Protein AF-A0A7V9RE42-F1 (afdb_monomer)

Secondary structure (DSSP, 8-state):
---TT-----GGGG-HHHHHHHHHTTTBTTTBEESSGGGHHHHHHHHHHHHHHHHHHH-GGGHHHHHHHHHHHHHHHHHH----SS-SSSS---TTTS---SSHHHHHHHHHHHHHHHHH-HHHHHHHHHHHHHHHTTSEE-HHHHHHHHHHHH----HHHIIIIIS---

Structure (mmCIF, N/CA/C/O backbone):
data_AF-A0A7V9RE42-F1
#
_entry.id   AF-A0A7V9RE42-F1
#
loop_
_atom_site.group_PDB
_atom_site.id
_atom_site.type_symbol
_atom_site.label_atom_id
_atom_site.label_alt_id
_atom_site.label_comp_id
_atom_site.label_asym_id
_atom_site.label_entity_id
_atom_site.label_seq_id
_atom_site.pdbx_PDB_ins_code
_atom_site.Cartn_x
_atom_site.Cartn_y
_atom_site.Cartn_z
_atom_site.occupancy
_atom_site.B_iso_or_equiv
_atom_site.auth_seq_id
_atom_site.auth_comp_id
_atom_site.auth_asym_id
_atom_site.auth_atom_id
_atom_site.pdbx_PDB_model_num
ATOM 1 N N . GLU A 1 1 ? 5.500 -16.691 -2.855 1.00 40.19 1 GLU A N 1
ATOM 2 C CA . GLU A 1 1 ? 4.428 -17.643 -3.274 1.00 40.19 1 GLU A CA 1
ATOM 3 C C . GLU A 1 1 ? 4.645 -19.053 -2.696 1.00 40.19 1 GLU A C 1
ATOM 5 O O . GLU A 1 1 ? 5.683 -19.661 -2.934 1.00 40.19 1 GLU A O 1
ATOM 10 N N . HIS A 1 2 ? 3.678 -19.610 -1.956 1.00 30.14 2 HIS A N 1
ATOM 11 C CA . HIS A 1 2 ? 3.739 -21.003 -1.483 1.00 30.14 2 HIS A CA 1
ATOM 12 C C . HIS A 1 2 ? 3.398 -21.995 -2.611 1.00 30.14 2 HIS A C 1
ATOM 14 O O . HIS A 1 2 ? 2.233 -22.171 -2.967 1.00 30.14 2 HIS A O 1
ATOM 20 N N . HIS A 1 3 ? 4.418 -22.680 -3.135 1.00 30.59 3 HIS A N 1
ATOM 21 C CA . HIS A 1 3 ? 4.278 -23.846 -4.009 1.00 30.59 3 HIS A CA 1
ATOM 22 C C . HIS A 1 3 ? 4.736 -25.114 -3.253 1.00 30.59 3 HIS A C 1
ATOM 24 O O . HIS A 1 3 ? 5.862 -25.140 -2.756 1.00 30.59 3 HIS A O 1
ATOM 30 N N . PRO A 1 4 ? 3.935 -26.199 -3.192 1.00 38.03 4 PRO A N 1
ATOM 31 C CA . PRO A 1 4 ? 4.191 -27.376 -2.341 1.00 38.03 4 PRO A CA 1
ATOM 32 C C . PRO A 1 4 ? 5.379 -28.275 -2.749 1.00 38.03 4 PRO A C 1
ATOM 34 O O . PRO A 1 4 ? 5.521 -29.369 -2.211 1.00 38.03 4 PRO A O 1
ATOM 37 N N . TYR A 1 5 ? 6.232 -27.851 -3.689 1.00 32.38 5 TYR A N 1
ATOM 38 C CA . TYR A 1 5 ? 7.330 -28.676 -4.222 1.00 32.38 5 TYR A CA 1
ATOM 39 C C . TYR A 1 5 ? 8.679 -27.955 -4.365 1.00 32.38 5 TYR A C 1
ATOM 41 O O . TYR A 1 5 ? 9.631 -28.557 -4.856 1.00 32.38 5 TYR A O 1
ATOM 49 N N . TRP A 1 6 ? 8.803 -26.707 -3.900 1.00 30.48 6 TRP A N 1
ATOM 50 C CA . TRP A 1 6 ? 10.090 -26.009 -3.837 1.00 30.48 6 TRP A CA 1
ATOM 51 C C . TRP A 1 6 ? 10.258 -25.318 -2.487 1.00 30.48 6 TRP A C 1
ATOM 53 O O . TRP A 1 6 ? 9.881 -24.167 -2.302 1.00 30.48 6 TRP A O 1
ATOM 63 N N . HIS A 1 7 ? 10.882 -26.023 -1.546 1.00 37.59 7 HIS A N 1
ATOM 64 C CA . HIS A 1 7 ? 11.556 -25.371 -0.433 1.00 37.59 7 HIS A CA 1
ATOM 65 C C . HIS A 1 7 ? 12.957 -25.009 -0.912 1.00 37.59 7 HIS A C 1
ATOM 67 O O . HIS A 1 7 ? 13.860 -25.843 -0.900 1.00 37.59 7 HIS A O 1
ATOM 73 N N . VAL A 1 8 ? 13.148 -23.771 -1.356 1.00 37.75 8 VAL A N 1
ATOM 74 C CA . VAL A 1 8 ? 14.472 -23.171 -1.214 1.00 37.75 8 VAL A CA 1
ATOM 75 C C . VAL A 1 8 ? 14.408 -22.428 0.106 1.00 37.75 8 VAL A C 1
ATOM 77 O O . VAL A 1 8 ? 14.062 -21.253 0.134 1.00 37.75 8 VAL A O 1
ATOM 80 N N . ALA A 1 9 ? 14.672 -23.140 1.202 1.00 43.16 9 ALA A N 1
ATOM 81 C CA . ALA A 1 9 ? 15.056 -22.481 2.439 1.00 43.16 9 ALA A CA 1
ATOM 82 C C . ALA A 1 9 ? 16.329 -21.688 2.109 1.00 43.16 9 ALA A C 1
ATOM 84 O O . ALA A 1 9 ? 17.409 -22.253 1.948 1.00 43.16 9 ALA A O 1
ATOM 85 N N . ARG A 1 10 ? 16.154 -20.397 1.833 1.00 54.00 10 ARG A N 1
ATOM 86 C CA . ARG A 1 10 ? 17.229 -19.410 1.824 1.00 54.00 10 ARG A CA 1
ATOM 87 C C . ARG A 1 10 ? 17.233 -18.800 3.216 1.00 54.00 10 ARG A C 1
ATOM 89 O O . ARG A 1 10 ? 16.162 -18.674 3.796 1.00 54.00 10 ARG A O 1
ATOM 96 N N . ASP A 1 11 ? 18.388 -18.370 3.707 1.00 52.25 11 ASP A N 1
ATOM 97 C CA . ASP A 1 11 ? 18.524 -17.716 5.020 1.00 52.25 11 ASP A CA 1
ATOM 98 C C . ASP A 1 11 ? 17.547 -16.530 5.202 1.00 52.25 11 ASP A C 1
ATOM 100 O O . ASP A 1 11 ? 17.156 -16.208 6.315 1.00 52.25 11 ASP A O 1
ATOM 104 N N . ALA A 1 12 ? 17.069 -15.930 4.103 1.00 52.72 12 ALA A N 1
ATOM 105 C CA . ALA A 1 12 ? 16.009 -14.916 4.097 1.00 52.72 12 ALA A CA 1
ATOM 106 C C . ALA A 1 12 ? 14.652 -15.396 4.657 1.00 52.72 12 ALA A C 1
ATOM 108 O O . ALA A 1 12 ? 13.844 -14.574 5.063 1.00 52.72 12 ALA A O 1
ATOM 109 N N . MET A 1 13 ? 14.382 -16.705 4.692 1.00 53.44 13 MET A N 1
ATOM 110 C CA . MET A 1 13 ? 13.190 -17.257 5.340 1.00 53.44 13 MET A CA 1
ATOM 111 C C . MET A 1 13 ? 13.368 -17.409 6.858 1.00 53.44 13 MET A C 1
ATOM 113 O O . MET A 1 13 ? 12.399 -17.703 7.526 1.00 53.44 13 MET A O 1
ATOM 117 N N . ASP A 1 14 ? 14.537 -17.181 7.461 1.00 65.38 14 ASP A N 1
ATOM 118 C CA . ASP A 1 14 ? 14.595 -17.096 8.935 1.00 65.38 14 ASP A CA 1
ATOM 119 C C . ASP A 1 14 ? 13.997 -15.777 9.466 1.00 65.38 14 ASP A C 1
ATOM 121 O O . ASP A 1 14 ? 13.739 -15.653 10.663 1.00 65.38 14 ASP A O 1
ATOM 125 N N . ASP A 1 15 ? 13.729 -14.805 8.586 1.00 83.88 15 ASP A N 1
ATOM 126 C CA . ASP A 1 15 ? 13.072 -13.550 8.936 1.00 83.88 15 ASP A CA 1
ATOM 127 C C . ASP A 1 15 ? 11.537 -13.684 8.937 1.00 83.88 15 ASP A C 1
ATOM 129 O O . ASP A 1 15 ? 10.898 -14.020 7.933 1.00 83.88 15 ASP A O 1
ATOM 133 N N . GLU A 1 16 ? 10.933 -13.390 10.088 1.00 88.62 16 GLU A N 1
ATOM 134 C CA . GLU A 1 16 ? 9.486 -13.433 10.308 1.00 88.62 16 GLU A CA 1
ATOM 135 C C . GLU A 1 16 ? 8.731 -12.471 9.377 1.00 88.62 16 GLU A C 1
ATOM 137 O O . GLU A 1 16 ? 7.655 -12.809 8.872 1.00 88.62 16 GLU A O 1
ATOM 142 N N . LEU A 1 17 ? 9.310 -11.301 9.089 1.00 91.00 17 LEU A N 1
ATOM 143 C CA . LEU A 1 17 ? 8.693 -10.296 8.225 1.00 91.00 17 LEU A CA 1
ATOM 144 C C . LEU A 1 17 ? 8.645 -10.762 6.767 1.00 91.00 17 LEU A C 1
ATOM 146 O O . LEU A 1 17 ? 7.593 -10.689 6.128 1.00 91.00 17 LEU A O 1
ATOM 150 N N . THR A 1 18 ? 9.746 -11.328 6.273 1.00 90.31 18 THR A N 1
ATOM 151 C CA . THR A 1 18 ? 9.814 -11.968 4.952 1.00 90.31 18 THR A CA 1
ATOM 152 C C . THR A 1 18 ? 8.809 -13.118 4.835 1.00 90.31 18 THR A C 1
ATOM 154 O O . THR A 1 18 ? 8.100 -13.235 3.833 1.00 90.31 18 THR A O 1
ATOM 157 N N . HIS A 1 19 ? 8.673 -13.947 5.872 1.00 90.75 19 HIS A N 1
ATOM 158 C CA . HIS A 1 19 ? 7.667 -15.008 5.892 1.00 90.75 19 HIS A CA 1
ATOM 159 C C . HIS A 1 19 ? 6.233 -14.483 5.784 1.00 90.75 19 HIS A C 1
ATOM 161 O O . HIS A 1 19 ? 5.442 -15.014 4.997 1.00 90.75 19 HIS A O 1
ATOM 167 N N . ALA A 1 20 ? 5.896 -13.452 6.561 1.00 93.94 20 ALA A N 1
ATOM 168 C CA . ALA A 1 20 ? 4.583 -12.824 6.507 1.00 93.94 20 ALA A CA 1
ATOM 169 C C . ALA A 1 20 ? 4.300 -12.236 5.111 1.00 93.94 20 ALA A C 1
ATOM 171 O O . ALA A 1 20 ? 3.205 -12.446 4.582 1.00 93.94 20 ALA A O 1
ATOM 172 N N . HIS A 1 21 ? 5.299 -11.612 4.475 1.00 95.69 21 HIS A N 1
ATOM 173 C CA . HIS A 1 21 ? 5.197 -11.041 3.122 1.00 95.69 21 HIS A CA 1
ATOM 174 C C . HIS A 1 21 ? 4.889 -12.104 2.074 1.00 95.69 21 HIS A C 1
ATOM 176 O O . HIS A 1 21 ? 3.915 -12.002 1.322 1.00 95.69 21 HIS A O 1
ATOM 182 N N . GLU A 1 22 ? 5.647 -13.197 2.086 1.00 94.06 22 GLU A N 1
ATOM 183 C CA . GLU A 1 22 ? 5.454 -14.298 1.146 1.00 94.06 22 GLU A CA 1
ATOM 184 C C . GLU A 1 22 ? 4.131 -15.047 1.341 1.00 94.06 22 GLU A C 1
ATOM 186 O O . GLU A 1 22 ? 3.559 -15.569 0.374 1.00 94.06 22 GLU A O 1
ATOM 191 N N . ALA A 1 23 ? 3.625 -15.096 2.576 1.00 93.75 23 ALA A N 1
ATOM 192 C CA . ALA A 1 23 ? 2.298 -15.620 2.877 1.00 93.75 23 ALA A CA 1
ATOM 193 C C . ALA A 1 23 ? 1.190 -14.667 2.396 1.00 93.75 23 ALA A C 1
ATOM 195 O O . ALA A 1 23 ? 0.209 -15.121 1.796 1.00 93.75 23 ALA A O 1
ATOM 196 N N . ALA A 1 24 ? 1.361 -13.353 2.588 1.00 96.12 24 ALA A N 1
ATOM 197 C CA . ALA A 1 24 ? 0.415 -12.329 2.147 1.00 96.12 24 ALA A CA 1
ATOM 198 C C . ALA A 1 24 ? 0.200 -12.350 0.622 1.00 96.12 24 ALA A C 1
ATOM 200 O O . ALA A 1 24 ? -0.909 -12.070 0.147 1.00 96.12 24 ALA A O 1
ATOM 201 N N . HIS A 1 25 ? 1.199 -12.805 -0.146 1.00 96.50 25 HIS A N 1
ATOM 202 C CA . HIS A 1 25 ? 1.055 -12.999 -1.589 1.00 96.50 25 HIS A CA 1
ATOM 203 C C . HIS A 1 25 ? -0.030 -14.004 -1.999 1.00 96.50 25 HIS A C 1
ATOM 205 O O . HIS A 1 25 ? -0.526 -13.967 -3.129 1.00 96.50 25 HIS A O 1
ATOM 211 N N . GLY A 1 26 ? -0.469 -14.876 -1.083 1.00 93.94 26 GLY A N 1
ATOM 212 C CA . GLY A 1 26 ? -1.648 -15.720 -1.286 1.00 93.94 26 GLY A CA 1
ATOM 213 C C . GLY A 1 26 ? -2.912 -14.918 -1.631 1.00 93.94 26 GLY A C 1
ATOM 214 O O . GLY A 1 26 ? -3.733 -15.381 -2.430 1.00 93.94 26 GLY A O 1
ATOM 215 N N . TRP A 1 27 ? -3.045 -13.697 -1.099 1.00 97.19 27 TRP A N 1
ATOM 216 C CA . TRP A 1 27 ? -4.141 -12.782 -1.424 1.00 97.19 27 TRP A CA 1
ATOM 217 C C . TRP A 1 27 ? -3.785 -11.821 -2.563 1.00 97.19 27 TRP A C 1
ATOM 219 O O . TRP A 1 27 ? -4.545 -11.738 -3.529 1.00 97.19 27 TRP A O 1
ATOM 229 N N . PHE A 1 28 ? -2.636 -11.146 -2.488 1.00 96.31 28 PHE A N 1
ATOM 230 C CA . PHE A 1 28 ? -2.213 -10.109 -3.440 1.00 96.31 28 PHE A CA 1
ATOM 231 C C . PHE A 1 28 ? -0.948 -10.537 -4.190 1.00 96.31 28 PHE A C 1
ATOM 233 O O . PHE A 1 28 ? 0.103 -10.692 -3.593 1.00 96.31 28 PHE A O 1
ATOM 240 N N . GLY A 1 29 ? -1.047 -10.770 -5.497 1.00 90.25 29 GLY A N 1
ATOM 241 C CA . GLY A 1 29 ? -0.011 -11.419 -6.309 1.00 90.25 29 GLY A CA 1
ATOM 242 C C . GLY A 1 29 ? -0.553 -12.705 -6.931 1.00 90.25 29 GLY A C 1
ATOM 243 O O . GLY A 1 29 ? -0.659 -12.802 -8.153 1.00 90.25 29 GLY A O 1
ATOM 244 N N . ASN A 1 30 ? -1.030 -13.641 -6.099 1.00 90.94 30 ASN A N 1
ATOM 245 C CA . ASN A 1 30 ? -1.680 -14.873 -6.570 1.00 90.94 30 ASN A CA 1
ATOM 246 C C . ASN A 1 30 ? -3.187 -14.725 -6.773 1.00 90.94 30 ASN A C 1
ATOM 248 O O . ASN A 1 30 ? -3.721 -15.072 -7.834 1.00 90.94 30 ASN A O 1
ATOM 252 N N . GLY A 1 31 ? -3.877 -14.281 -5.717 1.00 92.88 31 GLY A N 1
ATOM 253 C CA . GLY A 1 31 ? -5.334 -14.236 -5.660 1.00 92.88 31 GLY A CA 1
ATOM 254 C C . GLY A 1 31 ? -5.912 -13.086 -6.477 1.00 92.88 31 GLY A C 1
ATOM 255 O O . GLY A 1 31 ? -6.763 -13.315 -7.334 1.00 92.88 31 G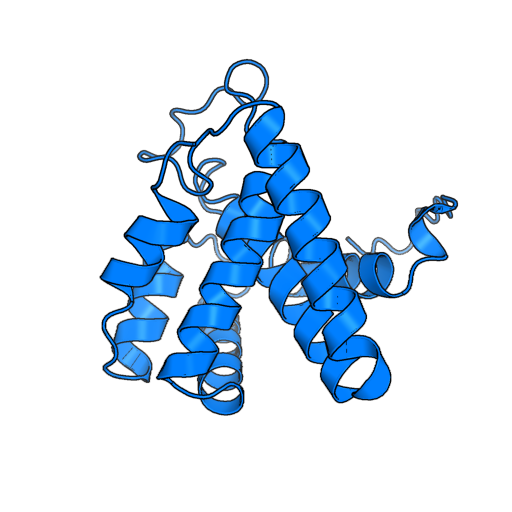LY A O 1
ATOM 256 N N . VAL A 1 32 ? -5.422 -11.872 -6.243 1.00 96.88 32 VAL A N 1
ATOM 257 C CA . VAL A 1 32 ? -5.602 -10.715 -7.126 1.00 96.88 32 VAL A CA 1
ATOM 258 C C . VAL A 1 32 ? -4.288 -10.485 -7.852 1.00 96.88 32 VAL A C 1
ATOM 260 O O . VAL A 1 32 ? -3.259 -10.282 -7.210 1.00 96.88 32 VAL A O 1
ATOM 263 N N . ARG A 1 33 ? -4.314 -10.530 -9.183 1.00 95.56 33 ARG A N 1
ATOM 264 C CA . ARG A 1 33 ? -3.119 -10.321 -10.012 1.00 95.56 33 ARG A CA 1
ATOM 265 C C . ARG A 1 33 ? -3.047 -8.868 -10.458 1.00 95.56 33 ARG A C 1
ATOM 267 O O . ARG A 1 33 ? -4.082 -8.245 -10.689 1.00 95.56 33 ARG A O 1
ATOM 274 N N . ILE A 1 34 ? -1.840 -8.343 -10.632 1.00 96.56 34 ILE A N 1
ATOM 275 C CA . ILE A 1 34 ? -1.664 -7.010 -11.215 1.00 96.56 34 ILE A CA 1
ATOM 276 C C . ILE A 1 34 ? -2.092 -7.019 -12.687 1.00 96.56 34 ILE A C 1
ATOM 278 O O . ILE A 1 34 ? -1.868 -7.993 -13.411 1.00 96.56 34 ILE A O 1
ATOM 282 N N . ARG A 1 35 ? -2.733 -5.939 -13.136 1.00 95.69 35 ARG A N 1
ATOM 283 C CA . ARG A 1 35 ? -3.168 -5.777 -14.532 1.00 95.69 35 ARG A CA 1
ATOM 284 C C . ARG A 1 35 ? -1.989 -5.595 -15.485 1.00 95.69 35 ARG A C 1
ATOM 286 O O . ARG A 1 35 ? -2.038 -6.067 -16.618 1.00 95.69 35 ARG A O 1
ATOM 293 N N . CYS A 1 36 ? -0.953 -4.914 -15.017 1.00 94.56 36 CYS A N 1
ATOM 294 C CA . CYS A 1 36 ? 0.301 -4.667 -15.714 1.00 94.56 36 CYS A CA 1
ATOM 295 C C . CYS A 1 36 ? 1.398 -4.339 -14.699 1.00 94.56 36 CYS A C 1
ATOM 297 O O . CYS A 1 36 ? 1.119 -4.152 -13.516 1.00 94.56 36 CYS A O 1
ATOM 299 N N . TRP A 1 37 ? 2.646 -4.293 -15.163 1.00 93.44 37 TRP A N 1
ATOM 300 C CA . TRP A 1 37 ? 3.813 -4.058 -14.313 1.00 93.44 37 TRP A CA 1
ATOM 301 C C . TRP A 1 37 ? 3.784 -2.696 -13.621 1.00 93.44 37 TRP A C 1
ATOM 303 O O . TRP A 1 37 ? 4.259 -2.572 -12.503 1.00 93.44 37 TRP A O 1
ATOM 313 N N . GLU A 1 38 ? 3.159 -1.689 -14.221 1.00 94.00 38 GLU A N 1
ATOM 314 C CA . GLU A 1 38 ? 2.947 -0.391 -13.587 1.00 94.00 38 GLU A CA 1
ATOM 315 C C . GLU A 1 38 ? 2.206 -0.523 -12.249 1.00 94.00 38 GLU A C 1
ATOM 317 O O . GLU A 1 38 ? 2.521 0.188 -11.304 1.00 94.00 38 GLU A O 1
ATOM 322 N N . ASP A 1 39 ? 1.290 -1.488 -12.127 1.00 96.25 39 ASP A N 1
ATOM 323 C CA . ASP A 1 39 ? 0.528 -1.763 -10.906 1.00 96.25 39 ASP A CA 1
ATOM 324 C C . ASP A 1 39 ? 1.290 -2.642 -9.893 1.00 96.25 39 ASP A C 1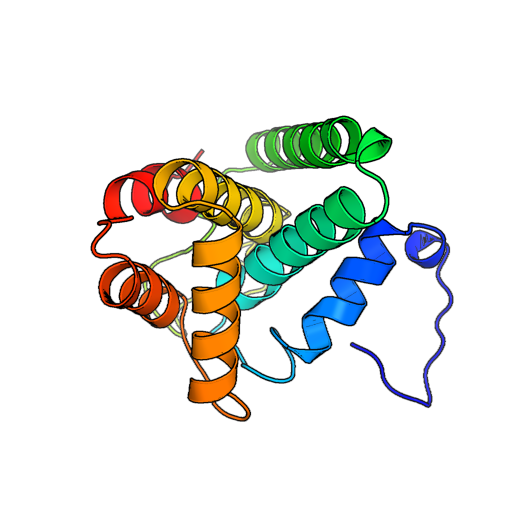
ATOM 326 O O . ASP A 1 39 ? 0.677 -3.176 -8.972 1.00 96.25 39 ASP A O 1
ATOM 330 N N . PHE A 1 40 ? 2.611 -2.809 -10.016 1.00 95.31 40 PHE A N 1
ATOM 331 C CA . PHE A 1 40 ? 3.403 -3.674 -9.128 1.00 95.31 40 PHE A CA 1
ATOM 332 C C . PHE A 1 40 ? 3.242 -3.333 -7.637 1.00 95.31 40 PHE A C 1
ATOM 334 O O . PHE A 1 40 ? 3.161 -4.234 -6.805 1.00 95.31 40 PHE A O 1
ATOM 341 N N . VAL A 1 41 ? 3.054 -2.051 -7.307 1.00 97.00 41 VAL A N 1
ATOM 342 C CA . VAL A 1 41 ? 2.731 -1.585 -5.947 1.00 97.00 41 VAL A CA 1
ATOM 343 C C . VAL A 1 41 ? 1.453 -2.206 -5.361 1.00 97.00 41 VAL A C 1
ATOM 345 O O . VAL A 1 41 ? 1.370 -2.387 -4.149 1.00 97.00 41 VAL A O 1
ATOM 348 N N . LEU A 1 42 ? 0.470 -2.588 -6.189 1.00 98.12 42 LEU A N 1
ATOM 349 C CA . LEU A 1 42 ? -0.735 -3.280 -5.718 1.00 98.12 42 LEU A CA 1
ATOM 350 C C . LEU A 1 42 ? -0.397 -4.668 -5.159 1.00 98.12 42 LEU A C 1
ATOM 352 O O . LEU A 1 42 ? -1.070 -5.124 -4.237 1.00 98.12 42 LEU A O 1
ATOM 356 N N . SER A 1 43 ? 0.621 -5.334 -5.708 1.00 97.44 43 SER A N 1
ATOM 357 C CA . SER A 1 43 ? 1.149 -6.583 -5.155 1.00 97.44 43 SER A CA 1
ATOM 358 C C . SER A 1 43 ? 2.003 -6.268 -3.932 1.00 97.44 43 SER A C 1
ATOM 360 O O . SER A 1 43 ? 1.556 -6.462 -2.804 1.00 97.44 43 SER A O 1
ATOM 362 N N . GLU A 1 44 ? 3.184 -5.695 -4.158 1.00 97.31 44 GLU A N 1
ATOM 363 C CA . GLU A 1 44 ? 4.246 -5.620 -3.151 1.00 97.31 44 GLU A CA 1
ATOM 364 C C . GLU A 1 44 ? 3.942 -4.653 -2.014 1.00 97.31 44 GLU A C 1
ATOM 366 O O . GLU A 1 44 ? 4.174 -4.954 -0.849 1.00 97.31 44 GLU A O 1
ATOM 371 N N . GLY A 1 45 ? 3.367 -3.495 -2.330 1.00 98.12 45 GLY A N 1
ATOM 372 C CA . GLY A 1 45 ? 3.004 -2.505 -1.323 1.00 98.12 45 GLY A CA 1
ATOM 373 C C . GLY A 1 45 ? 1.915 -3.006 -0.379 1.00 98.12 45 GLY A C 1
ATOM 374 O O . GLY A 1 45 ? 1.961 -2.767 0.829 1.00 98.12 45 GLY A O 1
ATOM 375 N N . THR A 1 46 ? 0.935 -3.727 -0.929 1.00 98.50 46 THR A N 1
ATOM 376 C CA . THR A 1 46 ? -0.165 -4.302 -0.146 1.00 98.50 46 THR A CA 1
ATOM 377 C C . THR A 1 46 ? 0.328 -5.445 0.732 1.00 98.50 46 THR A C 1
ATOM 379 O O . THR A 1 46 ? -0.047 -5.511 1.902 1.00 98.50 46 THR A O 1
ATOM 382 N N . THR A 1 47 ? 1.188 -6.328 0.214 1.00 98.31 47 THR A N 1
ATOM 383 C CA . THR A 1 47 ? 1.755 -7.421 1.014 1.00 98.31 47 THR A CA 1
ATOM 384 C C . THR A 1 47 ? 2.694 -6.913 2.099 1.00 98.31 47 THR A C 1
ATOM 386 O O . THR A 1 47 ? 2.572 -7.372 3.235 1.00 98.31 47 THR A O 1
ATOM 389 N N . SER A 1 48 ? 3.529 -5.906 1.826 1.00 98.44 48 SER A N 1
ATOM 390 C CA . SER A 1 48 ? 4.365 -5.277 2.856 1.00 98.44 48 SER A CA 1
ATOM 391 C C . SER A 1 48 ? 3.521 -4.637 3.967 1.00 98.44 48 SER A C 1
ATOM 393 O O . SER A 1 48 ? 3.793 -4.856 5.148 1.00 98.44 48 SER A O 1
ATOM 395 N N . TYR A 1 49 ? 2.435 -3.926 3.629 1.00 98.69 49 TYR A N 1
ATOM 396 C CA . TYR A 1 49 ? 1.511 -3.390 4.639 1.00 98.69 49 TYR A CA 1
ATOM 397 C C . TYR A 1 49 ? 0.862 -4.490 5.488 1.00 98.69 49 TYR A C 1
ATOM 399 O O . TYR A 1 49 ? 0.906 -4.423 6.717 1.00 98.69 49 TYR A O 1
ATOM 407 N N . ILE A 1 50 ? 0.276 -5.510 4.846 1.00 98.31 50 ILE A N 1
ATOM 408 C CA . ILE A 1 50 ? -0.404 -6.617 5.538 1.00 98.31 50 ILE A CA 1
ATOM 409 C C . ILE A 1 50 ? 0.561 -7.334 6.485 1.00 98.31 50 ILE A C 1
ATOM 411 O O . ILE A 1 50 ? 0.170 -7.693 7.592 1.00 98.31 50 ILE A O 1
ATOM 415 N N . SER A 1 51 ? 1.817 -7.505 6.079 1.00 97.69 51 SER A N 1
ATOM 416 C CA . SER A 1 51 ? 2.848 -8.166 6.883 1.00 97.69 51 SER A CA 1
ATOM 417 C C . SER A 1 51 ? 3.168 -7.375 8.142 1.00 97.69 51 SER A C 1
ATOM 419 O O . SER A 1 51 ? 3.055 -7.904 9.248 1.00 97.69 51 SER A O 1
ATOM 421 N N . ALA A 1 52 ? 3.474 -6.083 7.990 1.00 97.81 52 ALA A N 1
ATOM 422 C CA . ALA A 1 52 ? 3.727 -5.202 9.124 1.00 97.81 52 ALA A CA 1
ATOM 423 C C . ALA A 1 52 ? 2.515 -5.121 10.063 1.00 97.81 52 ALA A C 1
ATOM 425 O O . ALA A 1 52 ? 2.671 -5.198 11.283 1.00 97.81 52 ALA A O 1
ATOM 426 N N . ARG A 1 53 ? 1.299 -5.024 9.507 1.00 97.50 53 ARG A N 1
ATOM 427 C CA . ARG A 1 53 ? 0.043 -4.994 10.266 1.00 97.50 53 ARG A CA 1
ATOM 428 C C . ARG A 1 53 ? -0.185 -6.289 11.047 1.00 97.50 53 ARG A C 1
ATOM 430 O O . ARG A 1 53 ? -0.455 -6.229 12.244 1.00 97.50 53 ARG A O 1
ATOM 437 N N . ALA A 1 54 ? -0.053 -7.445 10.400 1.00 96.75 54 ALA A N 1
ATOM 438 C CA . ALA A 1 54 ? -0.288 -8.747 11.016 1.00 96.75 54 ALA A CA 1
ATOM 439 C C . ALA A 1 54 ? 0.702 -9.034 12.153 1.00 96.75 54 ALA A C 1
ATOM 441 O O . ALA A 1 54 ? 0.283 -9.453 13.231 1.00 96.75 54 ALA A O 1
ATOM 442 N N . LEU A 1 55 ? 1.991 -8.755 11.944 1.00 96.44 55 LEU A N 1
ATOM 443 C CA . LEU A 1 55 ? 3.006 -8.945 12.982 1.00 96.44 55 LEU A CA 1
ATOM 444 C C . LEU A 1 55 ? 2.843 -7.953 14.134 1.00 96.44 55 LEU A C 1
ATOM 446 O O . LEU A 1 55 ? 2.948 -8.350 15.288 1.00 96.44 55 LEU A O 1
ATOM 450 N N . SER A 1 56 ? 2.478 -6.700 13.849 1.00 96.25 56 SER A N 1
ATOM 451 C CA . SER A 1 56 ? 2.174 -5.715 14.899 1.00 96.25 56 SER A CA 1
ATOM 452 C C . SER A 1 56 ? 0.960 -6.114 15.749 1.00 96.25 56 SER A C 1
ATOM 454 O O . SER A 1 56 ? 0.912 -5.803 16.936 1.00 96.25 56 SER A O 1
ATOM 456 N N . LEU A 1 57 ? -0.028 -6.801 15.163 1.00 95.69 57 LEU A N 1
ATOM 457 C CA . LEU A 1 57 ? -1.166 -7.356 15.903 1.00 95.69 57 LEU A CA 1
ATOM 458 C C . LEU A 1 57 ? -0.777 -8.583 16.739 1.00 95.69 57 LEU A C 1
ATOM 460 O O . LEU A 1 57 ? -1.316 -8.766 17.831 1.00 95.69 57 LEU A O 1
ATOM 464 N N . ALA A 1 58 ? 0.126 -9.424 16.230 1.00 96.25 58 ALA A N 1
ATOM 465 C CA . ALA A 1 58 ? 0.602 -10.619 16.924 1.00 96.25 58 ALA A CA 1
ATOM 466 C C . ALA A 1 58 ? 1.526 -10.275 18.103 1.00 96.25 58 ALA A C 1
ATOM 468 O O . ALA A 1 58 ? 1.389 -10.853 19.183 1.00 96.25 58 ALA A O 1
ATOM 469 N N . ASP A 1 59 ? 2.425 -9.310 17.907 1.00 96.12 59 ASP A N 1
ATOM 470 C CA . ASP A 1 59 ? 3.329 -8.781 18.921 1.00 96.12 59 ASP A CA 1
ATOM 471 C C . ASP A 1 59 ? 3.490 -7.253 18.775 1.00 96.12 59 ASP A C 1
ATOM 473 O O . ASP A 1 59 ? 4.352 -6.763 18.035 1.00 96.12 59 ASP A O 1
ATOM 477 N N . PRO A 1 60 ? 2.704 -6.469 19.535 1.00 96.12 60 PRO A N 1
ATOM 478 C CA . PRO A 1 60 ? 2.773 -5.011 19.499 1.00 96.12 60 PRO A CA 1
ATOM 479 C C . PRO A 1 60 ? 4.142 -4.431 19.866 1.00 96.12 60 PRO A C 1
ATOM 481 O O . PRO A 1 60 ? 4.422 -3.283 19.526 1.00 96.12 60 PRO A O 1
ATOM 484 N N . THR A 1 61 ? 5.008 -5.187 20.554 1.00 96.94 61 THR A N 1
ATOM 485 C CA . THR A 1 61 ? 6.331 -4.689 20.961 1.00 96.94 61 THR A CA 1
ATOM 486 C C . THR A 1 61 ? 7.297 -4.536 19.784 1.00 96.94 61 THR A C 1
ATOM 488 O O . THR A 1 61 ? 8.269 -3.786 19.885 1.00 96.94 61 THR A O 1
ATOM 491 N N . GLN A 1 62 ? 7.010 -5.187 18.652 1.00 94.38 62 GLN A N 1
ATOM 492 C CA . GLN A 1 62 ? 7.842 -5.147 17.449 1.00 94.38 62 GLN A CA 1
ATOM 493 C C . GLN A 1 62 ? 7.387 -4.097 16.427 1.00 94.38 62 GLN A C 1
ATOM 495 O O . GLN A 1 62 ? 8.154 -3.759 15.524 1.00 94.38 62 GLN A O 1
ATOM 500 N N . ALA A 1 63 ? 6.186 -3.528 16.579 1.00 95.19 63 ALA A N 1
ATOM 501 C CA . ALA A 1 63 ? 5.585 -2.613 15.604 1.00 95.19 63 ALA A CA 1
ATOM 502 C C . ALA A 1 63 ? 6.507 -1.432 15.245 1.00 95.19 63 ALA A C 1
ATOM 504 O O . ALA A 1 63 ? 6.771 -1.166 14.070 1.00 95.19 63 ALA A O 1
ATOM 505 N N . ASP A 1 64 ? 7.068 -0.760 16.254 1.00 97.12 64 ASP A N 1
ATOM 506 C CA . ASP A 1 64 ? 7.979 0.372 16.050 1.00 97.12 64 ASP A CA 1
ATOM 507 C C . ASP A 1 64 ? 9.282 -0.038 15.353 1.00 97.12 64 ASP A C 1
ATOM 509 O O . ASP A 1 64 ? 9.873 0.753 14.616 1.00 97.12 64 ASP A O 1
ATOM 513 N N . ALA A 1 65 ? 9.761 -1.263 15.592 1.00 96.88 65 ALA A N 1
ATOM 514 C CA . ALA A 1 65 ? 10.961 -1.779 14.947 1.00 96.88 65 ALA A CA 1
ATOM 515 C C . ALA A 1 65 ? 10.720 -2.079 13.464 1.00 96.88 65 ALA A C 1
ATOM 517 O O . ALA A 1 65 ? 11.533 -1.668 12.639 1.00 96.88 65 ALA A O 1
ATOM 518 N N . ILE A 1 66 ? 9.582 -2.695 13.131 1.00 97.19 66 ILE A N 1
ATOM 519 C CA . ILE A 1 66 ? 9.187 -2.998 11.750 1.00 97.19 66 ILE A CA 1
ATOM 520 C C . ILE A 1 66 ? 9.069 -1.708 10.934 1.00 97.19 66 ILE A C 1
ATOM 522 O O . ILE A 1 66 ? 9.714 -1.558 9.898 1.00 97.19 66 ILE A O 1
ATOM 526 N N . TRP A 1 67 ? 8.300 -0.729 11.424 1.00 98.00 67 TRP A N 1
ATOM 527 C CA . TRP A 1 67 ? 8.103 0.526 10.693 1.00 98.00 67 TRP A CA 1
ATOM 528 C C . TRP A 1 67 ? 9.380 1.354 10.557 1.00 98.00 67 TRP A C 1
ATOM 530 O O . TRP A 1 67 ? 9.528 2.077 9.571 1.00 98.00 67 TRP A O 1
ATOM 540 N N . ARG A 1 68 ? 10.297 1.264 11.527 1.00 98.19 68 ARG A N 1
ATOM 541 C CA . ARG A 1 68 ? 11.618 1.890 11.419 1.00 98.19 68 ARG A CA 1
ATOM 542 C C . ARG A 1 68 ? 12.468 1.210 10.345 1.00 98.19 68 ARG A C 1
ATOM 544 O O . ARG A 1 68 ? 13.037 1.924 9.531 1.00 98.19 68 ARG A O 1
ATOM 551 N N . GLY A 1 69 ? 12.491 -0.123 10.293 1.00 97.44 69 GLY A N 1
ATOM 552 C CA . GLY A 1 69 ? 13.185 -0.865 9.233 1.00 97.44 69 GLY A CA 1
ATOM 553 C C . GLY A 1 69 ? 12.664 -0.503 7.839 1.00 97.44 69 GLY A C 1
ATOM 554 O O . GLY A 1 69 ? 13.445 -0.163 6.957 1.00 97.44 69 GLY A O 1
ATOM 555 N N . TYR A 1 70 ? 11.341 -0.425 7.671 1.00 97.69 70 TYR A N 1
ATOM 556 C CA . TYR A 1 70 ? 10.734 0.024 6.411 1.00 97.69 70 TYR A CA 1
ATOM 557 C C . TYR A 1 70 ? 11.119 1.455 6.026 1.00 97.69 70 TYR A C 1
ATOM 559 O O . TYR A 1 70 ? 11.273 1.760 4.844 1.00 97.69 70 TYR A O 1
ATOM 567 N N . GLN A 1 71 ? 11.286 2.351 7.003 1.00 97.94 71 GLN A N 1
ATOM 568 C CA . GLN A 1 71 ? 11.783 3.697 6.728 1.00 97.94 71 GLN A CA 1
ATOM 569 C C . GLN A 1 71 ? 13.251 3.677 6.280 1.00 97.94 71 GLN A C 1
ATOM 571 O O . GLN A 1 71 ? 13.593 4.370 5.327 1.00 97.94 71 GLN A O 1
ATOM 576 N N . GLU A 1 72 ? 14.103 2.878 6.926 1.00 97.44 72 GLU A N 1
ATOM 577 C CA . GLU A 1 72 ? 15.519 2.739 6.558 1.00 97.44 72 GLU A CA 1
ATOM 578 C C . GLU A 1 72 ? 15.679 2.187 5.129 1.00 97.44 72 GLU A C 1
ATOM 580 O O . GLU A 1 72 ? 16.461 2.719 4.340 1.00 97.44 72 GLU A O 1
ATOM 585 N N . GLU A 1 73 ? 14.886 1.177 4.760 1.00 94.94 73 GLU A N 1
ATOM 586 C CA . GLU A 1 73 ? 14.841 0.640 3.395 1.00 94.94 73 GLU A CA 1
ATOM 587 C C . GLU A 1 73 ? 14.329 1.662 2.377 1.00 94.94 73 GLU A C 1
ATOM 589 O O . GLU A 1 73 ? 14.862 1.756 1.268 1.00 94.94 73 GLU A O 1
ATOM 594 N N . LEU A 1 74 ? 13.305 2.440 2.743 1.00 94.88 74 LEU A N 1
ATOM 595 C CA . LEU A 1 74 ? 12.774 3.497 1.887 1.00 94.88 74 LEU A CA 1
ATOM 596 C C . LEU A 1 74 ? 13.824 4.579 1.622 1.00 94.88 74 LE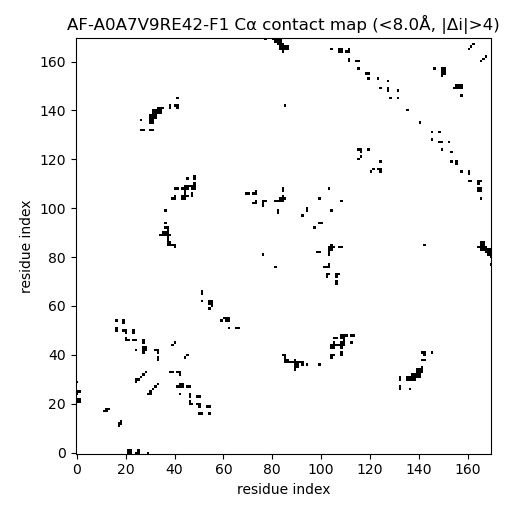U A C 1
ATOM 598 O O . LEU A 1 74 ? 13.997 4.996 0.477 1.00 94.88 74 LEU A O 1
ATOM 602 N N . ASP A 1 75 ? 14.524 5.022 2.664 1.00 94.69 75 ASP A N 1
ATOM 603 C CA . ASP A 1 75 ? 15.555 6.054 2.570 1.00 94.69 75 ASP A CA 1
ATOM 604 C C . ASP A 1 75 ? 16.723 5.590 1.688 1.00 94.69 75 ASP A C 1
ATOM 606 O O . ASP A 1 75 ? 17.199 6.351 0.842 1.00 94.69 75 ASP A O 1
ATOM 610 N N . ALA A 1 76 ? 17.140 4.327 1.826 1.00 93.31 76 ALA A N 1
ATOM 611 C CA . ALA A 1 76 ? 18.152 3.720 0.965 1.00 93.31 76 ALA A CA 1
ATOM 612 C C . ALA A 1 76 ? 17.693 3.654 -0.503 1.00 93.31 76 ALA A C 1
ATOM 614 O O . ALA A 1 76 ? 18.428 4.064 -1.400 1.00 93.31 76 ALA A O 1
ATOM 615 N N . ALA A 1 77 ? 16.453 3.224 -0.755 1.00 90.50 77 ALA A N 1
ATOM 616 C CA . ALA A 1 77 ? 15.903 3.145 -2.108 1.00 90.50 77 ALA A CA 1
ATOM 617 C C . ALA A 1 77 ? 15.782 4.523 -2.779 1.00 90.50 77 ALA A C 1
ATOM 619 O O . ALA A 1 77 ? 16.045 4.663 -3.972 1.00 90.50 77 ALA A O 1
ATOM 620 N N . ILE A 1 78 ? 15.415 5.55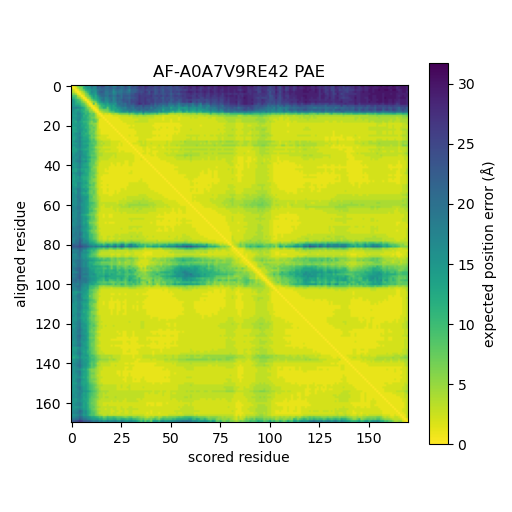3 -2.011 1.00 91.31 78 ILE A N 1
ATOM 621 C CA . ILE A 1 78 ? 15.388 6.941 -2.485 1.00 91.31 78 ILE A CA 1
ATOM 622 C C . ILE A 1 78 ? 16.799 7.418 -2.855 1.00 91.31 78 ILE A C 1
ATOM 624 O O . ILE A 1 78 ? 16.963 8.081 -3.879 1.00 91.31 78 ILE A O 1
ATOM 628 N N . ALA A 1 79 ? 17.812 7.076 -2.054 1.00 90.25 79 ALA A N 1
ATOM 629 C CA . ALA A 1 79 ? 19.197 7.457 -2.320 1.00 90.25 79 ALA A CA 1
ATOM 630 C C . ALA A 1 79 ? 19.765 6.818 -3.604 1.00 90.25 79 ALA A C 1
ATOM 632 O O . ALA A 1 79 ? 20.576 7.451 -4.283 1.00 90.25 79 ALA A O 1
ATOM 633 N N . ASP A 1 80 ? 19.309 5.612 -3.957 1.00 83.81 80 ASP A N 1
ATOM 634 C CA . ASP A 1 80 ? 19.745 4.879 -5.154 1.00 83.81 80 ASP A CA 1
ATOM 635 C C . ASP A 1 80 ? 19.040 5.330 -6.452 1.00 83.81 80 ASP A C 1
ATOM 637 O O . ASP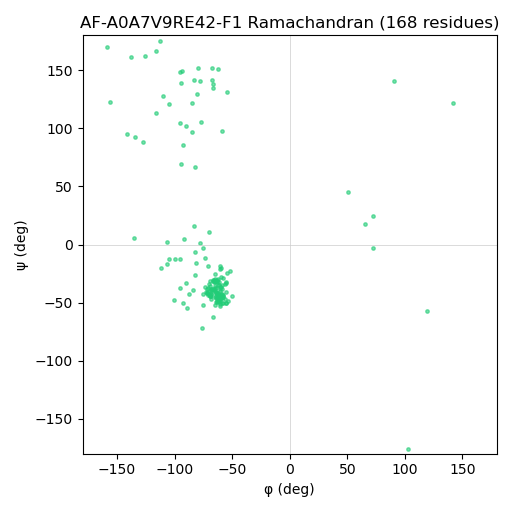 A 1 80 ? 19.532 5.062 -7.552 1.00 83.81 80 ASP A O 1
ATOM 641 N N . GLY A 1 81 ? 17.925 6.063 -6.347 1.00 76.12 81 GLY A N 1
ATOM 642 C CA . GLY A 1 81 ? 17.209 6.675 -7.471 1.00 76.12 81 GLY A CA 1
ATOM 643 C C . GLY A 1 81 ? 15.687 6.614 -7.318 1.00 76.12 81 GLY A C 1
ATOM 644 O O . GLY A 1 81 ? 15.100 5.541 -7.224 1.00 76.12 81 GLY A O 1
ATOM 645 N N . GLY A 1 82 ? 15.011 7.767 -7.334 1.00 72.88 82 GLY A N 1
ATOM 646 C CA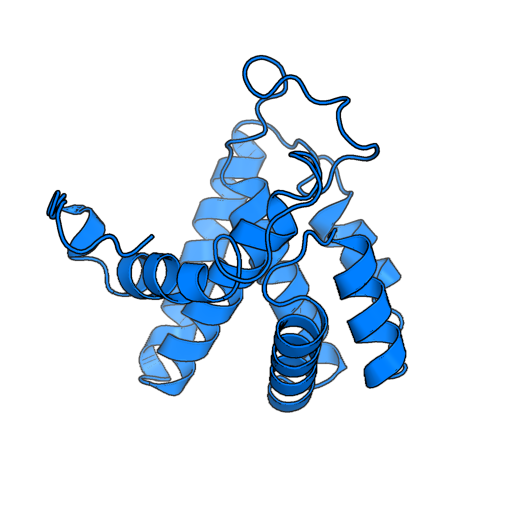 . GLY A 1 82 ? 13.593 7.879 -6.986 1.00 72.88 82 GLY A CA 1
ATOM 647 C C . GLY A 1 82 ? 12.608 7.814 -8.151 1.00 72.88 82 GLY A C 1
ATOM 648 O O . GLY A 1 82 ? 11.927 8.802 -8.454 1.00 72.88 82 GLY A O 1
ATOM 649 N N . ALA A 1 83 ? 12.466 6.649 -8.787 1.00 83.94 83 ALA A N 1
ATOM 650 C CA . ALA A 1 83 ? 11.317 6.400 -9.662 1.00 83.94 83 ALA A CA 1
ATOM 651 C C . ALA A 1 83 ? 9.994 6.459 -8.858 1.00 83.94 83 ALA A C 1
ATOM 653 O O . ALA A 1 83 ? 9.980 6.173 -7.662 1.00 83.94 83 ALA A O 1
ATOM 654 N N . PRO A 1 84 ? 8.858 6.834 -9.472 1.00 90.31 84 PRO A N 1
ATOM 655 C CA . PRO A 1 84 ? 7.584 6.775 -8.767 1.00 90.31 84 PRO A CA 1
ATOM 656 C C . PRO A 1 84 ? 7.222 5.313 -8.477 1.00 90.31 84 PRO A C 1
ATOM 658 O O . PRO A 1 84 ? 7.358 4.458 -9.351 1.00 90.31 84 PRO A O 1
ATOM 661 N N . ALA A 1 85 ? 6.717 5.033 -7.274 1.00 92.81 85 ALA A N 1
ATOM 662 C CA . ALA A 1 85 ? 6.271 3.691 -6.887 1.00 92.81 85 ALA A CA 1
ATOM 663 C C . ALA A 1 85 ? 5.065 3.201 -7.709 1.00 92.81 85 ALA A C 1
ATOM 665 O O . ALA A 1 85 ? 4.872 1.998 -7.868 1.00 92.81 85 ALA A O 1
ATOM 666 N N . TRP A 1 86 ? 4.272 4.132 -8.247 1.00 94.38 86 TRP A N 1
ATOM 667 C CA . TRP A 1 86 ? 3.189 3.865 -9.184 1.00 94.38 86 TRP A CA 1
ATOM 668 C C . TRP A 1 86 ? 3.326 4.737 -10.445 1.00 94.38 86 TRP A C 1
ATOM 670 O O . TRP A 1 86 ? 2.820 5.867 -10.498 1.00 94.38 86 TRP A O 1
ATOM 680 N N . PRO A 1 87 ? 4.061 4.255 -11.457 1.00 91.38 87 PRO A N 1
ATOM 681 C CA . PRO A 1 87 ? 4.199 4.939 -12.736 1.00 91.38 87 PRO A CA 1
ATOM 682 C C . PRO A 1 87 ? 2.875 4.960 -13.514 1.00 91.38 87 PRO A C 1
ATOM 684 O O . PRO A 1 87 ? 2.020 4.091 -13.370 1.00 91.38 87 PRO A O 1
ATOM 687 N N . GLN A 1 88 ? 2.696 5.983 -14.352 1.00 87.75 88 GLN A N 1
ATOM 688 C CA . GLN A 1 88 ? 1.504 6.108 -15.193 1.00 87.75 88 GLN A CA 1
ATOM 689 C C . GLN A 1 88 ? 1.595 5.217 -16.433 1.00 87.75 88 GLN A C 1
ATOM 691 O O . GLN A 1 88 ? 2.675 5.012 -16.979 1.00 87.75 88 GLN A O 1
ATOM 696 N N . GLY A 1 89 ? 0.433 4.792 -16.928 1.00 88.50 89 GLY A N 1
ATOM 697 C CA . GLY A 1 89 ? 0.322 3.934 -18.103 1.00 88.50 89 GLY A CA 1
ATOM 698 C C . GLY A 1 89 ? 0.024 2.487 -17.725 1.00 88.50 89 GLY A C 1
ATOM 699 O O . GLY A 1 89 ? -0.246 2.174 -16.570 1.00 88.50 89 GLY A O 1
ATOM 700 N N . CYS A 1 90 ? -0.011 1.620 -18.731 1.00 91.50 90 CYS A N 1
ATOM 701 C CA . CYS A 1 90 ? -0.162 0.182 -18.548 1.00 91.50 90 CYS A CA 1
ATOM 702 C C . CYS A 1 90 ? 0.417 -0.529 -19.772 1.00 91.50 90 CYS A C 1
ATOM 704 O O . CYS A 1 90 ? -0.000 -0.248 -20.900 1.00 91.50 90 CYS A O 1
ATOM 706 N N . GLY A 1 91 ? 1.387 -1.419 -19.560 1.00 88.81 91 GLY A N 1
ATOM 707 C CA . GLY A 1 91 ? 2.106 -2.096 -20.644 1.00 88.81 91 GLY A CA 1
ATOM 708 C C . GLY A 1 91 ? 3.086 -1.192 -21.401 1.00 88.81 91 GLY A C 1
ATOM 709 O O . GLY A 1 91 ? 3.375 -1.445 -22.569 1.00 88.81 91 GLY A O 1
ATOM 710 N N . GLN A 1 92 ? 3.556 -0.124 -20.757 1.00 87.12 92 GLN A N 1
ATOM 711 C CA . GLN A 1 92 ? 4.531 0.833 -21.282 1.00 87.12 92 GLN A CA 1
ATOM 712 C C . GLN A 1 92 ? 5.916 0.669 -20.646 1.00 87.12 92 GLN A C 1
ATOM 714 O O . GLN A 1 92 ? 6.890 1.148 -21.222 1.00 87.12 92 GLN A O 1
ATOM 719 N N . ILE A 1 93 ? 6.005 -0.024 -19.508 1.00 82.81 93 ILE A N 1
ATOM 720 C CA . ILE A 1 93 ? 7.266 -0.302 -18.815 1.00 82.81 93 ILE A CA 1
ATOM 721 C C . ILE A 1 93 ? 8.038 -1.476 -19.427 1.00 82.81 93 ILE A C 1
ATOM 723 O O . ILE A 1 93 ? 7.521 -2.588 -19.572 1.00 82.81 93 ILE A O 1
ATOM 727 N N . ASP A 1 94 ? 9.321 -1.241 -19.698 1.00 78.31 94 ASP A N 1
ATOM 728 C CA . ASP A 1 94 ? 10.350 -2.258 -19.886 1.00 78.31 94 ASP A CA 1
ATOM 729 C C . ASP A 1 94 ? 10.995 -2.562 -18.528 1.00 78.31 94 ASP A C 1
ATOM 731 O O . ASP A 1 94 ? 11.857 -1.832 -18.043 1.00 78.31 94 ASP A O 1
ATOM 735 N N . ILE A 1 95 ? 10.595 -3.679 -17.918 1.00 70.25 95 ILE A N 1
ATOM 736 C CA . ILE A 1 95 ? 11.039 -4.099 -16.580 1.00 70.25 95 ILE A CA 1
ATOM 737 C C . ILE A 1 95 ? 12.567 -4.185 -16.416 1.00 70.25 95 ILE A C 1
ATOM 739 O O . ILE A 1 95 ? 13.058 -4.087 -15.293 1.00 70.25 95 ILE A O 1
ATOM 743 N N . ILE A 1 96 ? 13.325 -4.370 -17.505 1.00 70.19 96 ILE A N 1
ATOM 744 C CA . ILE A 1 96 ? 14.792 -4.445 -17.462 1.00 70.19 96 ILE A CA 1
ATOM 745 C C . ILE A 1 96 ? 15.396 -3.039 -17.485 1.00 70.19 96 ILE A C 1
ATOM 747 O O . ILE A 1 96 ? 16.391 -2.786 -16.807 1.00 70.19 96 ILE A O 1
ATOM 751 N N . LYS A 1 97 ? 14.828 -2.126 -18.279 1.00 74.12 97 LYS A N 1
ATOM 752 C CA . LYS A 1 97 ? 15.397 -0.785 -18.483 1.00 74.12 97 LYS A CA 1
ATOM 753 C C . LYS A 1 97 ? 14.887 0.252 -17.490 1.00 74.12 97 LYS A C 1
ATOM 755 O O . LYS A 1 97 ? 15.652 1.132 -17.109 1.00 74.12 97 LYS A O 1
ATOM 760 N N . ASP A 1 98 ? 13.637 0.129 -17.065 1.00 71.56 98 ASP A N 1
ATOM 761 C CA . ASP A 1 98 ? 12.939 1.156 -16.288 1.00 71.56 98 ASP A CA 1
ATOM 762 C C . ASP A 1 98 ? 13.080 0.966 -14.770 1.00 71.56 98 ASP A C 1
ATOM 764 O O . ASP A 1 98 ? 12.484 1.716 -14.002 1.00 71.56 98 ASP A O 1
ATOM 768 N N . GLN A 1 99 ? 13.882 -0.017 -14.336 1.00 70.31 99 GLN A N 1
ATOM 769 C CA . GLN A 1 99 ? 14.237 -0.269 -12.931 1.00 70.31 99 GLN A CA 1
ATOM 770 C C . GLN A 1 99 ? 13.022 -0.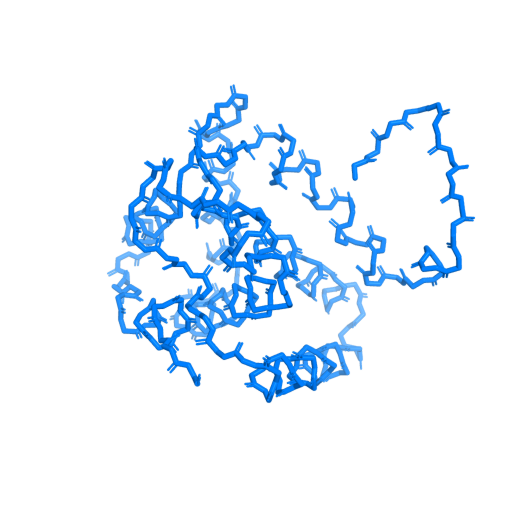332 -11.992 1.00 70.31 99 GLN A C 1
ATOM 772 O O . GLN A 1 99 ? 13.018 0.229 -10.901 1.00 70.31 99 GLN A O 1
ATOM 777 N N . LEU A 1 100 ? 11.971 -1.041 -12.409 1.00 72.19 100 LEU A N 1
ATOM 778 C CA . LEU A 1 100 ? 10.763 -1.194 -11.597 1.00 72.19 100 LEU A CA 1
ATOM 779 C C . LEU A 1 100 ? 11.019 -2.005 -10.312 1.00 72.19 100 LEU A C 1
ATOM 781 O O . LEU A 1 100 ? 10.386 -1.765 -9.287 1.00 72.19 100 LEU A O 1
ATOM 785 N N . PHE A 1 101 ? 11.957 -2.954 -10.359 1.00 74.94 101 PHE A N 1
ATOM 786 C CA . PHE A 1 101 ? 12.316 -3.817 -9.232 1.00 74.94 101 PHE A CA 1
ATOM 787 C C . PHE A 1 101 ? 13.292 -3.122 -8.273 1.00 74.94 101 PHE A C 1
ATOM 789 O O . PHE A 1 101 ? 14.452 -3.508 -8.151 1.00 74.94 101 PHE A O 1
ATOM 796 N N . THR A 1 102 ? 12.805 -2.075 -7.614 1.00 84.75 102 THR A N 1
ATOM 797 C CA . THR A 1 102 ? 13.446 -1.428 -6.459 1.00 84.75 102 THR A CA 1
ATOM 798 C C . THR A 1 102 ? 12.599 -1.661 -5.210 1.00 84.75 102 THR A C 1
ATOM 800 O O . THR A 1 102 ? 11.482 -2.168 -5.301 1.00 84.75 102 THR A O 1
ATOM 803 N N . ASN A 1 103 ? 13.076 -1.237 -4.038 1.00 90.56 103 ASN A N 1
ATOM 804 C CA . ASN A 1 103 ? 12.268 -1.277 -2.814 1.00 90.56 103 ASN A CA 1
ATOM 805 C C . ASN A 1 103 ? 11.189 -0.172 -2.771 1.00 90.56 103 ASN A C 1
ATOM 807 O O . ASN A 1 103 ? 10.382 -0.141 -1.843 1.00 90.56 103 ASN A O 1
ATOM 811 N N . LEU A 1 104 ? 11.121 0.729 -3.765 1.00 92.88 104 LEU A N 1
ATOM 812 C CA . LEU A 1 104 ? 10.159 1.839 -3.761 1.00 92.88 104 LEU A CA 1
ATOM 813 C C . LEU A 1 104 ? 8.695 1.369 -3.809 1.00 92.88 104 LEU A C 1
ATOM 815 O O . LEU A 1 104 ? 7.933 1.825 -2.956 1.00 92.88 104 LEU A O 1
ATOM 819 N N . PRO A 1 105 ? 8.265 0.455 -4.708 1.00 94.3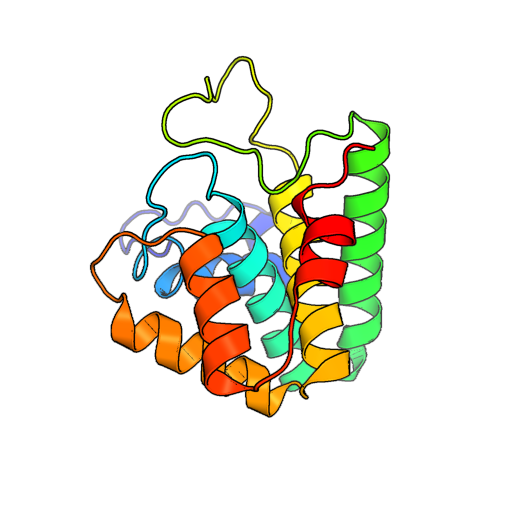1 105 PRO A N 1
ATOM 820 C CA . PRO A 1 105 ? 6.891 -0.060 -4.712 1.00 94.31 105 PRO A CA 1
ATOM 821 C C . PRO A 1 105 ? 6.493 -0.749 -3.403 1.00 94.31 105 PRO A C 1
ATOM 823 O O . PRO A 1 105 ? 5.353 -0.612 -2.967 1.00 94.31 105 PRO A O 1
ATOM 826 N N . TYR A 1 106 ? 7.436 -1.429 -2.751 1.00 96.31 106 TYR A N 1
ATOM 827 C CA . TYR A 1 106 ? 7.232 -2.084 -1.461 1.00 96.31 106 TYR A CA 1
ATOM 828 C C . TYR A 1 106 ? 6.980 -1.041 -0.371 1.00 96.31 106 TYR A C 1
ATOM 830 O O . TYR A 1 106 ? 5.898 -0.963 0.212 1.00 96.31 106 TYR A O 1
ATOM 838 N N . MET A 1 107 ? 7.972 -0.181 -0.134 1.00 96.88 107 MET A N 1
ATOM 839 C CA . MET A 1 107 ? 7.969 0.699 1.028 1.00 96.88 107 MET A CA 1
ATOM 840 C C . MET A 1 107 ? 7.004 1.873 0.862 1.00 96.88 107 MET A C 1
ATOM 842 O O . MET A 1 107 ? 6.236 2.164 1.778 1.00 96.88 107 MET A O 1
ATOM 846 N N . GLN A 1 108 ? 6.952 2.521 -0.309 1.00 97.12 108 GLN A N 1
ATOM 847 C CA . GLN A 1 108 ? 5.962 3.583 -0.540 1.00 97.12 108 GLN A CA 1
ATOM 848 C C . GLN A 1 108 ? 4.535 3.045 -0.509 1.00 97.12 108 GLN A C 1
ATOM 850 O O . GLN A 1 108 ? 3.642 3.734 -0.022 1.00 97.12 108 GLN A O 1
ATOM 855 N N . GLY A 1 109 ? 4.313 1.825 -1.004 1.00 98.12 109 GLY A N 1
ATOM 856 C CA . GLY A 1 109 ? 3.018 1.167 -0.906 1.00 98.12 109 GLY A CA 1
ATOM 857 C C . GLY A 1 109 ? 2.629 0.879 0.545 1.00 98.12 109 GLY A C 1
ATOM 858 O O . GLY A 1 109 ? 1.528 1.235 0.962 1.00 98.12 109 GLY A O 1
ATOM 859 N N . ALA A 1 110 ? 3.551 0.340 1.349 1.00 98.62 110 ALA A N 1
ATOM 860 C CA . ALA A 1 110 ? 3.317 0.105 2.772 1.00 98.62 110 ALA A CA 1
ATOM 861 C C . ALA A 1 110 ? 2.986 1.403 3.528 1.00 98.62 110 ALA A C 1
ATOM 863 O O . ALA A 1 110 ? 2.012 1.457 4.283 1.00 98.62 110 ALA A O 1
ATOM 864 N N . PHE A 1 111 ? 3.748 2.475 3.284 1.00 98.69 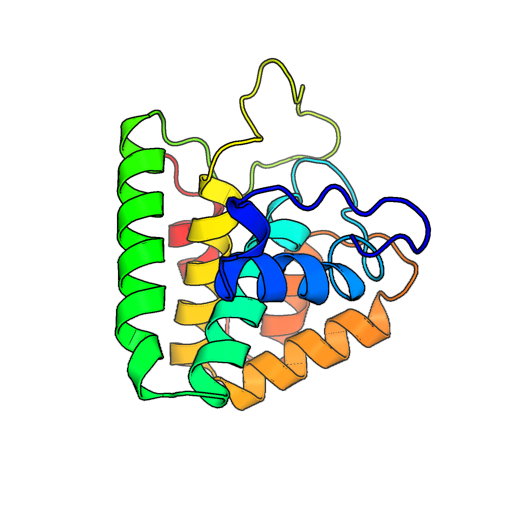111 PHE A N 1
ATOM 865 C CA . PHE A 1 111 ? 3.486 3.785 3.880 1.00 98.69 111 PHE A CA 1
ATOM 866 C C . PHE A 1 111 ? 2.220 4.457 3.337 1.00 98.69 111 PHE A C 1
ATOM 868 O O . PHE A 1 111 ? 1.552 5.151 4.095 1.00 98.69 111 PHE A O 1
ATOM 875 N N . PHE A 1 112 ? 1.834 4.226 2.078 1.00 98.81 112 PHE A N 1
ATOM 876 C CA . PHE A 1 112 ? 0.539 4.665 1.553 1.00 98.81 112 PHE A CA 1
ATOM 877 C C . PHE A 1 112 ? -0.609 4.082 2.381 1.00 98.81 112 PHE A C 1
ATOM 879 O O . PHE A 1 112 ? -1.462 4.831 2.853 1.00 98.81 112 PHE A O 1
ATOM 886 N N . TYR A 1 113 ? -0.611 2.768 2.615 1.00 98.88 113 TYR A N 1
ATOM 887 C CA . TYR A 1 113 ? -1.649 2.139 3.431 1.00 98.88 113 TYR A CA 1
ATOM 888 C C . TYR A 1 113 ? -1.579 2.572 4.897 1.00 98.88 113 TYR A C 1
ATOM 890 O O . TYR A 1 113 ? -2.622 2.814 5.497 1.00 98.88 113 TYR A O 1
ATOM 898 N N . LYS A 1 114 ? -0.377 2.741 5.466 1.00 98.69 114 LYS A N 1
ATOM 899 C CA . LYS A 1 114 ? -0.207 3.270 6.828 1.00 98.69 114 LYS A CA 1
ATOM 900 C C . LYS A 1 114 ? -0.808 4.670 6.982 1.00 98.69 114 LYS A C 1
ATOM 902 O O . LYS A 1 114 ? -1.527 4.919 7.945 1.00 98.69 114 LYS A O 1
ATOM 907 N N . ASP A 1 115 ? -0.542 5.562 6.032 1.00 98.75 115 ASP A N 1
ATOM 908 C CA . ASP A 1 115 ? -1.064 6.929 6.050 1.00 98.75 115 ASP A CA 1
ATOM 909 C C . ASP A 1 115 ? -2.587 6.940 5.838 1.00 98.75 115 ASP A C 1
ATOM 911 O O . ASP A 1 115 ? -3.297 7.669 6.522 1.00 98.75 115 ASP A O 1
ATOM 915 N N . VAL A 1 116 ? -3.122 6.086 4.953 1.00 98.81 116 VAL A N 1
ATOM 916 C CA . VAL A 1 116 ? -4.579 5.920 4.804 1.00 98.81 116 VAL A CA 1
ATOM 917 C C . VAL A 1 116 ? -5.200 5.402 6.104 1.00 98.81 116 VAL A C 1
ATOM 919 O O . VAL A 1 116 ? -6.221 5.928 6.539 1.00 98.81 116 VAL A O 1
ATOM 922 N N . ALA A 1 117 ? -4.586 4.410 6.753 1.00 98.62 117 ALA A N 1
ATOM 923 C CA . ALA A 1 117 ? -5.062 3.857 8.018 1.00 98.62 117 ALA A CA 1
ATOM 924 C C . ALA A 1 117 ? -5.082 4.898 9.146 1.00 98.62 117 ALA A C 1
ATOM 926 O O . ALA A 1 117 ? -5.964 4.844 10.001 1.00 98.62 117 ALA A O 1
ATOM 927 N N . ALA A 1 118 ? -4.157 5.862 9.138 1.00 98.56 118 ALA A N 1
ATOM 928 C CA . ALA A 1 118 ? -4.158 6.971 10.088 1.00 98.56 118 ALA A CA 1
ATOM 929 C C . ALA A 1 118 ? -5.379 7.899 9.920 1.00 98.56 118 ALA A C 1
ATOM 931 O O . ALA A 1 118 ? -5.842 8.472 10.904 1.00 98.56 118 ALA A O 1
ATOM 932 N N . GLU A 1 119 ? -5.919 8.013 8.704 1.00 98.56 119 GLU A N 1
ATOM 933 C CA . GLU A 1 119 ? -7.085 8.852 8.393 1.00 98.56 119 GLU A CA 1
ATOM 934 C C . GLU A 1 119 ? -8.416 8.118 8.613 1.00 98.56 119 GLU A C 1
ATOM 936 O O . GLU A 1 119 ? -9.365 8.688 9.152 1.00 98.56 119 GLU A O 1
ATOM 941 N N . VAL A 1 120 ? -8.505 6.848 8.202 1.00 98.50 120 VAL A N 1
ATOM 942 C CA . VAL A 1 120 ? -9.778 6.096 8.199 1.00 98.50 120 VAL A CA 1
ATOM 943 C C . VAL A 1 120 ? -9.901 5.064 9.321 1.00 98.50 120 VAL A C 1
ATOM 945 O O . VAL A 1 120 ? -10.996 4.561 9.566 1.00 98.50 120 VAL A O 1
ATOM 948 N N . GLY A 1 121 ? -8.805 4.761 10.020 1.00 98.56 121 GLY A N 1
ATOM 949 C CA . GLY A 1 121 ? -8.700 3.688 11.008 1.00 98.56 121 GLY A CA 1
ATOM 950 C C . GLY A 1 121 ? -8.242 2.360 10.396 1.00 98.56 121 GLY A C 1
ATOM 951 O O . GLY A 1 121 ? -8.675 1.970 9.311 1.00 98.56 121 GLY A O 1
ATOM 952 N N . GLU A 1 122 ? -7.381 1.636 11.116 1.00 98.25 122 GLU A N 1
ATOM 953 C CA . GLU A 1 122 ? -6.796 0.370 10.648 1.00 98.25 122 GLU A CA 1
ATOM 954 C C . GLU A 1 122 ? -7.865 -0.695 10.367 1.00 98.25 122 GLU A C 1
ATOM 956 O O . GLU A 1 122 ? -7.896 -1.247 9.274 1.00 98.25 122 GLU A O 1
ATOM 961 N N . ASP A 1 123 ? -8.811 -0.913 11.288 1.00 98.31 123 ASP A N 1
ATOM 962 C CA . ASP A 1 123 ? -9.869 -1.924 11.115 1.00 98.31 123 ASP A CA 1
ATOM 963 C C . ASP A 1 123 ? -10.792 -1.614 9.921 1.00 98.31 123 ASP A C 1
ATOM 965 O O . ASP A 1 123 ? -11.321 -2.513 9.258 1.00 98.31 123 ASP A O 1
ATOM 969 N N . VAL A 1 124 ? -10.995 -0.324 9.627 1.00 98.69 124 VAL A N 1
ATOM 970 C CA . VAL A 1 124 ? -11.771 0.118 8.463 1.00 98.69 124 VAL A CA 1
ATOM 971 C C . VAL A 1 124 ? -11.016 -0.229 7.185 1.00 98.69 124 VAL A C 1
ATOM 973 O O . VAL A 1 124 ? -11.613 -0.808 6.271 1.00 98.69 124 VAL A O 1
ATOM 976 N N . LEU A 1 125 ? -9.715 0.074 7.134 1.00 98.75 125 LEU A N 1
ATOM 977 C CA . LEU A 1 125 ? -8.861 -0.253 5.997 1.00 98.75 125 LEU A CA 1
ATOM 978 C C . LEU A 1 125 ? -8.729 -1.770 5.795 1.00 98.75 125 LEU A C 1
ATOM 980 O O . LEU A 1 125 ? -8.869 -2.233 4.663 1.00 98.75 125 LEU A O 1
ATOM 984 N N . ASP A 1 126 ? -8.570 -2.549 6.866 1.00 98.56 126 ASP A N 1
ATOM 985 C CA . ASP A 1 126 ? -8.562 -4.019 6.831 1.00 98.56 126 ASP A CA 1
ATOM 986 C C . ASP A 1 126 ? -9.851 -4.551 6.171 1.00 98.56 126 ASP A C 1
ATOM 988 O O . ASP A 1 126 ? -9.829 -5.441 5.310 1.00 98.56 126 ASP A O 1
ATOM 992 N N . GLY A 1 127 ? -10.994 -3.935 6.495 1.00 98.69 127 GLY A N 1
ATOM 993 C CA . GLY A 1 127 ? -12.275 -4.204 5.848 1.00 98.69 127 GLY A CA 1
ATOM 994 C C . GLY A 1 127 ? -12.295 -3.880 4.348 1.00 98.69 127 GLY A C 1
ATOM 995 O O . GLY A 1 127 ? -12.848 -4.663 3.570 1.00 98.69 127 GLY A O 1
ATOM 996 N N . VAL A 1 128 ? -11.702 -2.756 3.927 1.00 98.75 128 VAL A N 1
ATOM 997 C CA . VAL A 1 128 ? -11.586 -2.377 2.504 1.00 98.75 128 VAL A CA 1
ATOM 998 C C . VAL A 1 128 ? -10.728 -3.384 1.747 1.00 98.75 128 VAL A C 1
ATOM 1000 O O . VAL A 1 128 ? -11.167 -3.904 0.722 1.00 98.75 128 VAL A O 1
ATOM 1003 N N . ILE A 1 129 ? -9.543 -3.714 2.269 1.00 98.69 129 ILE A N 1
ATOM 1004 C CA . ILE A 1 129 ? -8.609 -4.674 1.663 1.00 98.69 129 ILE A CA 1
ATOM 1005 C C . ILE A 1 129 ? -9.292 -6.038 1.487 1.00 98.69 129 ILE A C 1
ATOM 1007 O O . ILE A 1 129 ? -9.228 -6.639 0.411 1.00 98.69 129 ILE A O 1
ATOM 1011 N N . SER A 1 130 ? -10.020 -6.499 2.509 1.00 98.50 130 SER A N 1
ATOM 1012 C CA . SER A 1 130 ? -10.782 -7.751 2.466 1.00 98.50 130 SER A CA 1
ATOM 1013 C C . SER A 1 130 ? -11.876 -7.740 1.390 1.00 98.50 130 SER A C 1
ATOM 1015 O O . SER A 1 130 ? -11.968 -8.663 0.573 1.00 98.50 130 SER A O 1
ATOM 1017 N N . ARG A 1 131 ? -12.689 -6.676 1.322 1.00 98.69 131 ARG A N 1
ATOM 1018 C CA . ARG A 1 131 ? -13.744 -6.548 0.300 1.00 98.69 131 ARG A CA 1
ATOM 1019 C C . ARG A 1 131 ? -13.171 -6.420 -1.108 1.00 98.69 131 ARG A C 1
ATOM 1021 O O . ARG A 1 131 ? -13.703 -7.043 -2.029 1.00 98.69 131 ARG A O 1
ATOM 1028 N N . PHE A 1 132 ? -12.079 -5.677 -1.271 1.00 98.69 132 PHE A N 1
ATOM 1029 C CA . PHE A 1 132 ? -11.358 -5.567 -2.533 1.00 98.69 132 PHE A CA 1
ATOM 1030 C C . PHE A 1 132 ? -10.874 -6.939 -3.008 1.00 98.69 132 PHE A C 1
ATOM 1032 O O . PHE A 1 132 ? -11.178 -7.340 -4.134 1.00 98.69 132 PHE A O 1
ATOM 1039 N N . TYR A 1 133 ? -10.212 -7.702 -2.132 1.00 98.44 133 TYR A N 1
ATOM 1040 C CA . TYR A 1 133 ? -9.786 -9.065 -2.441 1.00 98.44 133 TYR A CA 1
ATOM 1041 C C . TYR A 1 133 ? -10.966 -9.933 -2.887 1.00 98.44 133 TYR A C 1
ATOM 1043 O O . TYR A 1 133 ? -10.911 -10.551 -3.946 1.00 98.44 133 TYR A O 1
ATOM 1051 N N . MET A 1 134 ? -12.065 -9.952 -2.127 1.00 98.38 134 MET A N 1
ATOM 1052 C CA . MET A 1 134 ? -13.229 -10.781 -2.460 1.00 98.38 134 MET A CA 1
ATOM 1053 C C . MET A 1 134 ? -13.865 -10.402 -3.801 1.00 98.38 134 MET A C 1
ATOM 1055 O O . MET A 1 134 ? -14.329 -11.284 -4.524 1.00 98.38 134 MET A O 1
ATOM 1059 N N . LYS A 1 135 ? -13.862 -9.113 -4.151 1.00 98.19 135 LYS A N 1
ATOM 1060 C CA . LYS A 1 135 ? -14.378 -8.606 -5.427 1.00 98.19 135 LYS A CA 1
ATOM 1061 C C . LYS A 1 135 ? -13.491 -8.987 -6.617 1.00 98.19 135 LYS A C 1
ATOM 1063 O O . LYS A 1 135 ? -14.024 -9.279 -7.684 1.00 98.19 135 LYS A O 1
ATOM 1068 N N . HIS A 1 136 ? -12.170 -8.983 -6.439 1.00 97.75 136 HIS A N 1
ATOM 1069 C CA . HIS A 1 136 ? -11.193 -9.157 -7.522 1.00 97.75 136 HIS A CA 1
ATOM 1070 C C . HIS A 1 136 ? -10.489 -10.523 -7.525 1.00 97.75 136 HIS A C 1
ATOM 1072 O O . HIS A 1 136 ? -9.631 -10.773 -8.372 1.00 97.75 136 HIS A O 1
ATOM 1078 N N . LYS A 1 137 ? -10.835 -11.434 -6.608 1.00 96.19 137 LYS A N 1
ATOM 1079 C CA . LYS A 1 137 ? -10.248 -12.776 -6.538 1.00 96.19 137 LYS A CA 1
ATOM 1080 C C . LYS A 1 137 ? -10.372 -13.502 -7.882 1.00 96.19 137 LYS A C 1
ATOM 1082 O O . LYS A 1 137 ? -11.456 -13.601 -8.453 1.00 96.19 137 LYS A O 1
ATOM 1087 N N . ASN A 1 138 ? -9.262 -14.080 -8.336 1.00 93.12 138 ASN A N 1
ATOM 1088 C CA . ASN A 1 138 ? -9.083 -14.737 -9.634 1.00 93.12 138 ASN A CA 1
ATOM 1089 C C . ASN A 1 138 ? -9.189 -13.793 -10.845 1.00 93.12 138 ASN A C 1
ATOM 1091 O O . ASN A 1 138 ? -9.380 -14.260 -11.969 1.00 93.12 138 ASN A O 1
ATOM 1095 N N . GLN A 1 139 ? -9.072 -12.482 -10.637 1.00 95.06 139 GLN A N 1
ATOM 1096 C CA . GLN A 1 139 ? -9.079 -11.471 -11.688 1.00 95.06 139 GLN A CA 1
ATOM 1097 C C . GLN A 1 139 ? -7.839 -10.582 -11.585 1.00 95.06 139 GLN A C 1
ATOM 1099 O O . GLN A 1 139 ? -7.152 -10.537 -10.560 1.00 95.06 139 GLN A O 1
ATOM 1104 N N . ALA A 1 140 ? -7.549 -9.884 -12.680 1.00 96.19 140 ALA A N 1
ATOM 1105 C CA . ALA A 1 140 ? -6.566 -8.817 -12.672 1.00 96.19 140 ALA A CA 1
ATOM 1106 C C . ALA A 1 140 ? -7.204 -7.515 -12.165 1.00 96.19 140 ALA A C 1
ATOM 1108 O O . ALA A 1 140 ? -8.346 -7.208 -12.517 1.00 96.19 140 ALA A O 1
ATOM 1109 N N . ALA A 1 141 ? -6.458 -6.746 -11.379 1.00 98.19 141 ALA A N 1
ATOM 1110 C CA . ALA A 1 141 ? -6.838 -5.418 -10.909 1.00 98.19 141 ALA A CA 1
ATOM 1111 C C . ALA A 1 141 ? -5.635 -4.471 -10.977 1.00 98.19 141 ALA A C 1
ATOM 1113 O O . ALA A 1 141 ? -4.489 -4.911 -11.077 1.00 98.19 141 ALA A O 1
ATOM 1114 N N . GLY A 1 142 ? -5.903 -3.169 -10.959 1.00 97.75 142 GLY A N 1
ATOM 1115 C CA . GLY A 1 142 ? -4.861 -2.144 -10.892 1.00 97.75 142 GLY A CA 1
ATOM 1116 C C . GLY A 1 142 ? -4.937 -1.325 -9.617 1.00 97.75 142 GLY A C 1
ATOM 1117 O O . GLY A 1 142 ? -5.948 -1.352 -8.914 1.00 97.75 142 GLY A O 1
ATOM 1118 N N . MET A 1 143 ? -3.882 -0.565 -9.327 1.00 97.94 143 MET A N 1
ATOM 1119 C CA . MET A 1 143 ? -3.805 0.219 -8.093 1.00 97.94 143 MET A CA 1
ATOM 1120 C C . MET A 1 143 ? -4.907 1.288 -8.028 1.00 97.94 143 MET A C 1
ATOM 1122 O O . MET A 1 143 ? -5.436 1.573 -6.954 1.00 97.94 143 MET A O 1
ATOM 1126 N N . GLN A 1 144 ? -5.343 1.810 -9.181 1.00 98.12 144 GLN A N 1
ATOM 1127 C CA . GLN A 1 144 ? -6.497 2.713 -9.252 1.00 98.12 144 GLN A CA 1
ATOM 1128 C C . GLN A 1 144 ? -7.785 2.063 -8.719 1.00 98.12 144 GLN A C 1
ATOM 1130 O O . GLN A 1 144 ? -8.550 2.739 -8.039 1.00 98.12 144 GLN A O 1
ATOM 1135 N N . ASP A 1 145 ? -8.006 0.761 -8.952 1.00 98.44 145 ASP A N 1
ATOM 1136 C CA . ASP A 1 145 ? -9.201 0.073 -8.443 1.00 98.44 145 ASP A CA 1
ATOM 1137 C C . ASP A 1 145 ? -9.197 0.035 -6.904 1.00 98.44 145 ASP A C 1
ATOM 1139 O O . ASP A 1 145 ? -10.249 0.171 -6.280 1.00 98.44 145 ASP A O 1
ATOM 1143 N N . MET A 1 146 ? -8.022 -0.139 -6.283 1.00 98.62 146 MET A N 1
ATOM 1144 C CA . MET A 1 146 ? -7.867 -0.112 -4.823 1.00 98.62 146 MET A CA 1
ATOM 1145 C C . MET A 1 146 ? -8.090 1.299 -4.270 1.00 98.62 146 MET A C 1
ATOM 1147 O O . MET A 1 146 ? -8.809 1.476 -3.289 1.00 98.62 146 MET A O 1
ATOM 1151 N N . ILE A 1 147 ? -7.525 2.316 -4.924 1.00 98.56 147 ILE A N 1
ATOM 1152 C CA . ILE A 1 147 ? -7.729 3.729 -4.570 1.00 98.56 147 ILE A CA 1
ATOM 1153 C C . ILE A 1 147 ? -9.220 4.090 -4.623 1.00 98.56 147 ILE A C 1
ATOM 1155 O O . ILE A 1 147 ? -9.744 4.741 -3.716 1.00 98.56 147 ILE A O 1
ATOM 1159 N N . ASP A 1 148 ? -9.924 3.633 -5.658 1.00 98.69 148 ASP A N 1
ATOM 1160 C CA . ASP A 1 148 ? -11.358 3.863 -5.805 1.00 98.69 148 ASP A CA 1
ATOM 1161 C C . ASP A 1 148 ? -12.176 3.069 -4.778 1.00 98.69 148 ASP A C 1
ATOM 1163 O O . ASP A 1 148 ? -13.192 3.575 -4.293 1.00 98.69 148 ASP A O 1
ATOM 1167 N N . ALA A 1 149 ? -11.732 1.868 -4.392 1.00 98.62 149 ALA A N 1
ATOM 1168 C CA . ALA A 1 149 ? -12.342 1.095 -3.312 1.00 98.62 149 ALA A CA 1
ATOM 1169 C C . ALA A 1 149 ? -12.201 1.800 -1.956 1.00 98.62 149 ALA A C 1
ATOM 1171 O O . ALA A 1 149 ? -13.198 1.940 -1.252 1.00 98.62 149 ALA A O 1
ATOM 1172 N N . ILE A 1 150 ? -11.014 2.326 -1.627 1.00 98.75 150 ILE A N 1
ATOM 1173 C CA . ILE A 1 150 ? -10.793 3.142 -0.420 1.00 98.75 150 ILE A CA 1
ATOM 1174 C C . ILE A 1 150 ? -11.760 4.324 -0.410 1.00 98.75 150 ILE A C 1
ATOM 1176 O O . ILE A 1 150 ? -12.485 4.512 0.568 1.00 98.75 150 ILE A O 1
ATOM 1180 N N . ARG A 1 151 ? -11.835 5.080 -1.512 1.00 98.56 151 ARG A N 1
ATOM 1181 C CA . ARG A 1 151 ? -12.732 6.238 -1.608 1.00 98.56 151 ARG A CA 1
ATOM 1182 C C . ARG A 1 151 ? -14.199 5.853 -1.441 1.00 98.56 151 ARG A C 1
ATOM 1184 O O . ARG A 1 151 ? -14.934 6.520 -0.719 1.00 98.56 151 ARG A O 1
ATOM 1191 N N . THR A 1 152 ? -14.624 4.782 -2.102 1.00 98.38 152 THR A N 1
ATOM 1192 C CA . THR A 1 152 ? -16.025 4.341 -2.101 1.00 98.38 152 THR A CA 1
ATOM 1193 C C . THR A 1 152 ? -16.461 3.831 -0.732 1.00 98.38 152 THR A C 1
ATOM 1195 O O . THR A 1 152 ? -17.552 4.163 -0.276 1.00 98.38 152 THR A O 1
ATOM 1198 N N . ASP A 1 153 ? -15.613 3.050 -0.067 1.00 98.06 153 ASP A N 1
ATOM 1199 C CA . ASP A 1 153 ? -15.974 2.370 1.176 1.00 98.06 153 ASP A CA 1
ATOM 1200 C C . ASP A 1 153 ? -15.854 3.268 2.412 1.00 98.06 153 ASP A C 1
ATOM 1202 O O . ASP A 1 153 ? -16.534 3.027 3.409 1.00 98.06 153 ASP A O 1
ATOM 1206 N N . THR A 1 154 ? -14.985 4.282 2.366 1.00 98.00 154 THR A N 1
ATOM 1207 C CA . THR A 1 154 ? -14.684 5.139 3.527 1.00 98.00 154 THR A CA 1
ATOM 1208 C C . THR A 1 154 ? -15.187 6.573 3.373 1.00 98.00 154 THR A C 1
ATOM 1210 O O . THR A 1 154 ? -15.326 7.283 4.366 1.00 98.00 154 THR A O 1
ATOM 1213 N N . GLY A 1 155 ? -15.453 7.027 2.143 1.00 97.94 155 GLY A N 1
ATOM 1214 C CA . GLY A 1 155 ? -15.750 8.428 1.835 1.00 97.94 155 GLY A CA 1
ATOM 1215 C C . GLY A 1 155 ? -14.536 9.367 1.914 1.00 97.94 155 GLY A C 1
ATOM 1216 O O . GLY A 1 155 ? -14.671 10.549 1.601 1.00 97.94 155 GLY A O 1
ATOM 1217 N N . PHE A 1 156 ? -13.361 8.865 2.304 1.00 98.12 156 PHE A N 1
ATOM 1218 C CA . PHE A 1 156 ? -12.108 9.615 2.331 1.00 98.12 156 PHE A CA 1
ATOM 1219 C C . PHE A 1 156 ? -11.518 9.736 0.921 1.00 98.12 156 PHE A C 1
ATOM 1221 O O . PHE A 1 156 ? -11.555 8.782 0.147 1.00 98.12 156 PHE A O 1
ATOM 1228 N N . ASP A 1 157 ? -10.954 10.894 0.571 1.00 97.88 157 ASP A N 1
ATOM 1229 C CA . ASP A 1 157 ? -10.232 11.060 -0.693 1.00 97.88 157 ASP A CA 1
ATOM 1230 C C . ASP A 1 157 ? -8.723 10.841 -0.491 1.00 97.88 157 ASP A C 1
ATOM 1232 O O . ASP A 1 157 ? -8.042 11.740 0.004 1.00 97.88 157 ASP A O 1
ATOM 1236 N N . PRO A 1 158 ? -8.159 9.690 -0.909 1.00 97.44 158 PRO A N 1
ATOM 1237 C CA . PRO A 1 158 ? -6.747 9.383 -0.695 1.00 97.44 158 PRO A CA 1
ATOM 1238 C C . PRO A 1 158 ? -5.810 10.097 -1.678 1.00 97.44 158 PRO A C 1
ATOM 1240 O O . PRO A 1 158 ? -4.602 9.878 -1.618 1.00 97.44 158 PRO A O 1
ATOM 1243 N N . THR A 1 159 ? -6.323 10.933 -2.591 1.00 97.50 159 THR A N 1
ATOM 1244 C CA . THR A 1 159 ? -5.522 11.603 -3.634 1.00 97.50 159 THR A CA 1
ATOM 1245 C C . THR A 1 159 ? -4.271 12.313 -3.091 1.00 97.50 159 THR A C 1
ATOM 1247 O O . THR A 1 159 ? -3.199 12.091 -3.656 1.00 97.50 159 THR A O 1
ATOM 1250 N N . PRO A 1 160 ? -4.322 13.076 -1.977 1.00 98.12 160 PRO A N 1
ATOM 1251 C CA . PRO A 1 160 ? -3.119 13.698 -1.418 1.00 98.12 160 PRO A CA 1
ATOM 1252 C C . PRO A 1 160 ? -2.041 12.683 -1.004 1.00 98.12 160 PRO A C 1
ATOM 1254 O O . PRO A 1 160 ? -0.854 12.916 -1.230 1.00 98.12 160 PRO A O 1
ATOM 1257 N N . ILE A 1 161 ? -2.445 11.537 -0.444 1.00 98.38 161 ILE A N 1
ATOM 1258 C CA . ILE A 1 161 ? -1.526 10.462 -0.038 1.00 98.38 161 ILE A CA 1
ATOM 1259 C C . ILE A 1 161 ? -0.980 9.741 -1.278 1.00 98.38 161 ILE A C 1
ATOM 1261 O O . ILE A 1 161 ? 0.217 9.467 -1.352 1.00 98.38 161 ILE A O 1
ATOM 1265 N N . VAL A 1 162 ? -1.822 9.491 -2.289 1.00 98.06 162 VAL A N 1
ATOM 1266 C CA . VAL A 1 162 ? -1.400 8.924 -3.584 1.00 98.06 162 VAL A CA 1
ATOM 1267 C C . VAL A 1 162 ? -0.317 9.790 -4.224 1.00 98.06 162 VAL A C 1
ATOM 1269 O O . VAL A 1 162 ? 0.708 9.269 -4.666 1.00 98.06 162 VAL A O 1
ATOM 1272 N N . ASP A 1 163 ? -0.512 11.106 -4.262 1.00 96.75 163 ASP A N 1
ATOM 1273 C CA . ASP A 1 163 ? 0.454 12.019 -4.869 1.00 96.75 163 ASP A CA 1
ATOM 1274 C C . ASP A 1 163 ? 1.762 12.079 -4.061 1.00 96.75 163 ASP A C 1
ATOM 1276 O O . ASP A 1 163 ? 2.845 12.087 -4.646 1.00 96.75 163 ASP A O 1
ATOM 1280 N N . ALA A 1 164 ? 1.680 12.053 -2.726 1.00 95.75 164 ALA A N 1
ATOM 1281 C CA . ALA A 1 164 ? 2.844 12.109 -1.844 1.00 95.75 164 ALA A CA 1
ATOM 1282 C C . ALA A 1 164 ? 3.683 10.819 -1.832 1.00 95.75 164 ALA A C 1
ATOM 1284 O O . ALA A 1 164 ? 4.912 10.900 -1.753 1.00 95.75 164 ALA A O 1
ATOM 1285 N N . ARG A 1 165 ? 3.033 9.649 -1.894 1.00 95.50 165 ARG A N 1
ATOM 1286 C CA . ARG A 1 165 ? 3.676 8.331 -1.748 1.00 95.50 165 ARG A CA 1
ATOM 1287 C C . ARG A 1 165 ? 3.916 7.632 -3.076 1.00 95.50 165 ARG A C 1
ATOM 1289 O O . ARG A 1 165 ? 5.009 7.140 -3.330 1.00 95.50 165 ARG A O 1
ATOM 1296 N N . LEU A 1 166 ? 2.902 7.588 -3.937 1.00 95.81 166 LEU A N 1
ATOM 1297 C CA . LEU A 1 166 ? 2.902 6.690 -5.092 1.00 95.81 166 LEU A CA 1
ATOM 1298 C C . LEU A 1 166 ? 3.405 7.367 -6.370 1.00 95.81 166 LEU A C 1
ATOM 1300 O O . LEU A 1 166 ? 4.108 6.744 -7.161 1.00 95.81 166 LEU A O 1
ATOM 1304 N N . ARG A 1 167 ? 3.072 8.645 -6.580 1.00 93.69 167 ARG A N 1
ATOM 1305 C CA . ARG A 1 167 ? 3.409 9.371 -7.822 1.00 93.69 167 ARG A CA 1
ATOM 1306 C C . ARG A 1 167 ? 4.636 10.270 -7.714 1.00 93.69 167 ARG A C 1
ATOM 1308 O O . ARG A 1 167 ? 5.128 10.755 -8.737 1.00 93.69 167 ARG A O 1
ATOM 1315 N N . LYS A 1 168 ? 5.119 10.523 -6.499 1.00 87.94 168 LYS A N 1
ATOM 1316 C CA . LYS A 1 168 ? 6.283 11.375 -6.268 1.00 87.94 168 LYS A CA 1
ATOM 1317 C C . LYS A 1 168 ? 7.547 10.726 -6.835 1.00 87.94 168 LYS A C 1
ATOM 1319 O O . LYS A 1 168 ? 7.793 9.544 -6.621 1.00 87.94 168 LYS A O 1
ATOM 1324 N N . LYS A 1 169 ? 8.345 11.529 -7.540 1.00 82.88 169 LYS A N 1
ATOM 1325 C CA . LYS A 1 169 ? 9.727 11.198 -7.909 1.00 82.88 169 LYS A CA 1
ATOM 1326 C C . LYS A 1 169 ? 10.665 11.795 -6.864 1.00 82.88 169 LYS A C 1
ATOM 1328 O O . LYS A 1 169 ? 10.411 12.921 -6.422 1.00 82.88 169 LYS A O 1
ATOM 1333 N N . PHE A 1 170 ? 11.691 11.047 -6.473 1.00 72.81 170 PHE A N 1
ATOM 1334 C CA . PHE A 1 170 ? 12.676 11.454 -5.467 1.00 72.81 170 PHE A CA 1
ATOM 1335 C C . PHE A 1 170 ? 14.054 11.676 -6.090 1.00 72.81 170 PHE A C 1
ATOM 1337 O O . PHE A 1 170 ? 14.383 10.975 -7.074 1.00 72.81 170 PHE A O 1
#

Sequence (170 aa):
EHHPYWHVARDAMDDELTHAHEAAHGWFGNGVRIRCWEDFVLSEGTTSYISARALSLADPTQADAIWRGYQEELDAAIADGGAPAWPQGCGQIDIIKDQLFTNLPYMQGAFFYKDVAAEVGEDVLDGVISRFYMKHKNQAAGMQDMIDAIRTDTGFDPTPIVDARLRKKF

Radius of gyration: 15.41 Å; Cα contacts (8 Å, |Δi|>4): 232; chains: 1; bounding box: 36×42×42 Å

Mean predicted aligned error: 5.45 Å

Nearest PDB structures (foldseek):
  6ydx-assembly2_B  TM=8.453E-01  e=7.361E-06  Homo sapiens
  8cgw-assembly1_A  TM=7.480E-01  e=3.294E-06  Homo sapiens
  7p7p-assembly2_B  TM=8.481E-01  e=3.676E-05  Homo sapiens
  6ea4-assembly1_A  TM=8.182E-01  e=2.151E-05  Homo sapiens
  7zyf-assembly1_A  TM=7.424E-01  e=8.645E-06  Homo sapiens

Solvent-accessible surface area (backbone atoms only — not comparable to full-atom values): 9052 Å² total; per-residue (Å²): 106,94,56,103,85,67,85,76,86,45,81,67,62,77,36,68,62,53,46,38,26,38,56,37,20,60,52,32,52,66,26,28,26,56,64,32,74,39,21,46,23,50,24,43,2,48,16,44,32,52,22,53,52,52,48,26,72,76,40,62,88,48,35,69,57,52,57,48,50,44,48,53,50,36,54,52,34,40,74,77,54,22,68,37,26,42,50,88,74,68,81,74,78,50,69,83,81,68,60,65,90,52,53,40,20,30,35,30,30,20,50,38,51,50,57,48,23,74,75,67,35,56,72,52,44,54,50,45,55,52,51,50,45,71,74,36,55,82,34,66,45,45,46,65,58,53,54,50,46,47,27,69,77,68,71,47,78,60,60,70,50,45,48,68,35,27,54,36,67,89

pLDDT: mean 89.77, std 15.85, range [30.14, 98.88]

Foldseek 3Di:
DDDPPDPPPDPLVVDQLSVQLVVLCVQACQFANAQALLQVLSRQLSSSQRSLVVVCVVPVVCNVVSLVVLVVQQVVQLVVWFDFLRDDDGPPDDCVPSVNPGCQSNSLSNVLLVVLCVVQNPVQSVVLSVVLSVVRTVHYDGPVSSQVSSCVSRVDRSVVSCVVRGHDTD